Protein AF-A0A1I4D233-F1 (afdb_monomer_lite)

Structure (mmCIF, N/CA/C/O backbone):
data_AF-A0A1I4D233-F1
#
_entry.id   AF-A0A1I4D233-F1
#
loop_
_atom_site.group_PDB
_atom_site.id
_atom_site.type_symbol
_atom_site.label_atom_id
_atom_site.label_alt_id
_atom_site.label_comp_id
_atom_site.label_asym_id
_atom_site.label_entity_id
_atom_site.label_seq_id
_atom_site.pdbx_PDB_ins_code
_atom_site.Cartn_x
_atom_site.Cartn_y
_atom_site.Cartn_z
_atom_site.occupancy
_atom_site.B_iso_or_equiv
_atom_site.auth_seq_id
_atom_site.auth_comp_id
_atom_site.auth_asym_id
_atom_site.auth_atom_id
_atom_site.pdbx_PDB_model_num
ATOM 1 N N . MET A 1 1 ? -39.022 -15.052 21.290 1.00 42.31 1 MET A N 1
ATOM 2 C CA . MET A 1 1 ? -38.077 -15.105 20.156 1.00 42.31 1 MET A CA 1
ATOM 3 C C . MET A 1 1 ? -36.944 -14.157 20.502 1.00 42.31 1 MET A C 1
ATOM 5 O O . MET A 1 1 ? -37.129 -12.954 20.397 1.00 42.31 1 MET A O 1
ATOM 9 N N . ASN A 1 2 ? -35.846 -14.677 21.052 1.00 48.69 2 ASN A N 1
ATOM 10 C CA . ASN A 1 2 ? -34.728 -13.845 21.492 1.00 48.69 2 ASN A CA 1
ATOM 11 C C . ASN A 1 2 ? -33.855 -13.558 20.275 1.00 48.69 2 ASN A C 1
ATOM 13 O O . ASN A 1 2 ? -33.248 -14.475 19.724 1.00 48.69 2 ASN A O 1
ATOM 17 N N . ALA A 1 3 ? -33.859 -12.302 19.832 1.00 56.41 3 ALA A N 1
ATOM 18 C CA . ALA A 1 3 ? -32.903 -11.811 18.858 1.00 56.41 3 ALA A CA 1
ATOM 19 C C . ALA A 1 3 ? -31.503 -12.065 19.425 1.00 56.41 3 ALA A C 1
ATOM 21 O O . ALA A 1 3 ? -31.170 -11.575 20.504 1.00 56.41 3 ALA A O 1
ATOM 22 N N . LEU A 1 4 ? -30.723 -12.892 18.729 1.00 62.81 4 LEU A N 1
ATOM 23 C CA . LEU A 1 4 ? -29.298 -13.041 18.977 1.00 62.81 4 LEU A CA 1
ATOM 24 C C . LEU A 1 4 ? -28.716 -11.629 18.923 1.00 62.81 4 LEU A C 1
ATOM 26 O O . LEU A 1 4 ? -28.746 -11.003 17.863 1.00 62.81 4 LEU A O 1
ATOM 30 N N . ALA A 1 5 ? -28.280 -11.107 20.069 1.00 62.16 5 ALA A N 1
ATOM 31 C CA . ALA A 1 5 ? -27.507 -9.880 20.119 1.00 62.16 5 ALA A CA 1
ATOM 32 C C . ALA A 1 5 ? -26.313 -10.108 19.192 1.00 62.16 5 ALA A C 1
ATOM 34 O O . ALA A 1 5 ? -25.440 -10.926 19.482 1.00 62.16 5 ALA A O 1
ATOM 35 N N . CYS A 1 6 ? -26.366 -9.503 18.006 1.00 64.12 6 CYS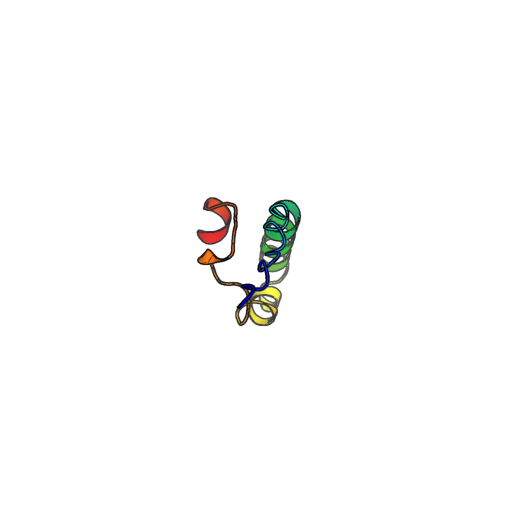 A N 1
ATOM 36 C CA . CYS A 1 6 ? -25.288 -9.594 17.048 1.00 64.12 6 CYS A CA 1
ATOM 37 C C . CYS A 1 6 ? -24.152 -8.788 17.658 1.00 64.12 6 CYS A C 1
ATOM 39 O O . CYS A 1 6 ? -24.164 -7.559 17.632 1.00 64.12 6 CYS A O 1
ATOM 41 N N . ASP A 1 7 ? -23.248 -9.506 18.313 1.00 64.81 7 ASP A N 1
ATOM 42 C CA . ASP A 1 7 ? -22.029 -8.980 18.899 1.00 64.81 7 ASP A CA 1
ATOM 43 C C . ASP A 1 7 ? -21.104 -8.610 17.731 1.00 64.81 7 ASP A C 1
ATOM 45 O O . ASP A 1 7 ? -20.199 -9.350 17.334 1.00 64.81 7 ASP A O 1
ATOM 49 N N . PHE A 1 8 ? -21.444 -7.509 17.055 1.00 66.69 8 PHE A N 1
ATOM 50 C CA . PHE A 1 8 ? -20.607 -6.922 16.027 1.00 66.69 8 PHE A CA 1
ATOM 51 C C . PHE A 1 8 ? -19.321 -6.508 16.726 1.00 66.69 8 PHE A C 1
ATOM 53 O O . PHE A 1 8 ? -19.314 -5.576 17.531 1.00 66.69 8 PHE A O 1
ATOM 60 N N . ARG A 1 9 ? -18.229 -7.226 16.437 1.00 66.19 9 ARG A N 1
ATOM 61 C CA . ARG A 1 9 ? -16.897 -6.800 16.864 1.00 66.19 9 ARG A CA 1
ATOM 62 C C . ARG A 1 9 ? -16.729 -5.338 16.463 1.00 66.19 9 ARG A C 1
ATOM 64 O O . ARG A 1 9 ? -17.003 -4.990 15.313 1.00 66.19 9 ARG A O 1
ATOM 71 N N . ALA A 1 10 ? -16.307 -4.511 17.417 1.00 67.06 10 ALA A N 1
ATOM 72 C CA . ALA A 1 10 ? -15.945 -3.131 17.137 1.00 67.06 10 ALA A CA 1
ATOM 73 C C . ALA A 1 10 ? -14.977 -3.099 15.946 1.00 67.06 10 ALA A C 1
ATOM 75 O O . ALA A 1 10 ? -14.152 -4.010 15.799 1.00 67.06 10 ALA A O 1
ATOM 76 N N . ALA A 1 11 ? -15.115 -2.082 15.092 1.00 65.50 11 ALA A N 1
ATOM 77 C CA . ALA A 1 11 ? -14.180 -1.867 13.997 1.00 65.50 11 ALA A CA 1
ATOM 78 C C . ALA A 1 11 ? -12.750 -1.927 14.550 1.00 65.50 11 ALA A C 1
ATOM 80 O O . ALA A 1 11 ? -12.474 -1.408 15.636 1.00 65.50 11 ALA A O 1
ATOM 81 N N . LEU A 1 12 ? -11.872 -2.639 13.841 1.00 72.69 12 LEU A N 1
ATOM 82 C CA . LEU A 1 12 ? -10.466 -2.693 14.218 1.00 72.69 12 LEU A CA 1
ATOM 83 C C . LEU A 1 12 ? -9.899 -1.266 14.214 1.00 72.69 12 LEU A C 1
ATOM 85 O O . LEU A 1 12 ? -10.365 -0.450 13.418 1.00 72.69 12 LEU A O 1
ATOM 89 N N . PRO A 1 13 ? -8.915 -0.964 15.078 1.00 73.88 13 PRO A N 1
ATOM 90 C CA . PRO A 1 13 ? -8.191 0.293 14.994 1.00 73.88 13 PRO A CA 1
ATOM 91 C C . PRO A 1 13 ? -7.640 0.472 13.583 1.00 73.88 13 PRO A C 1
ATOM 93 O O . PRO A 1 13 ? -7.167 -0.492 12.972 1.00 73.88 13 PRO A O 1
ATOM 96 N N . ASP A 1 14 ? -7.709 1.696 13.085 1.00 81.44 14 ASP A N 1
ATOM 97 C CA . ASP A 1 14 ? -7.244 2.015 11.747 1.00 81.44 14 ASP A CA 1
ATOM 98 C C . ASP A 1 14 ? -5.739 1.767 11.640 1.00 81.44 14 ASP A C 1
ATOM 100 O O . ASP A 1 14 ? -4.956 2.172 12.500 1.00 81.44 14 ASP A O 1
ATOM 104 N N . ALA A 1 15 ? -5.332 1.048 10.596 1.00 88.75 15 ALA A N 1
ATOM 105 C CA . ALA A 1 15 ? -3.962 0.581 10.422 1.00 88.75 15 ALA A CA 1
ATOM 106 C C . ALA A 1 15 ? -3.181 1.532 9.507 1.00 88.75 15 ALA A C 1
ATOM 108 O O . ALA A 1 15 ? -2.704 1.133 8.443 1.00 88.75 15 ALA A O 1
ATOM 109 N N . ILE A 1 16 ? -3.058 2.794 9.918 1.00 92.56 16 ILE A N 1
ATOM 110 C CA . ILE A 1 16 ? -2.410 3.854 9.129 1.00 92.56 16 ILE A CA 1
ATOM 111 C C . ILE A 1 16 ? -0.983 3.473 8.720 1.00 92.56 16 ILE A C 1
ATOM 113 O O . ILE A 1 16 ? -0.584 3.692 7.577 1.00 92.56 16 ILE A O 1
ATOM 117 N N . GLU A 1 17 ? -0.223 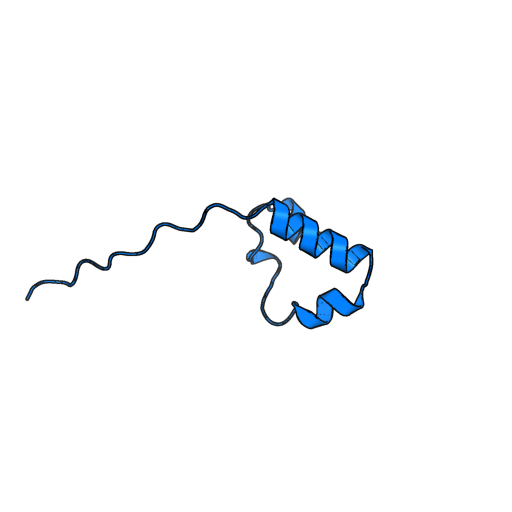2.822 9.599 1.00 93.75 17 GLU A N 1
ATOM 118 C CA . GLU A 1 17 ? 1.122 2.335 9.288 1.00 93.75 17 GLU A CA 1
ATOM 119 C C . GLU A 1 17 ? 1.114 1.250 8.201 1.00 93.75 17 GLU A C 1
ATOM 121 O O . GLU A 1 17 ? 2.038 1.178 7.389 1.00 93.75 17 GLU A O 1
ATOM 126 N N . ALA A 1 18 ? 0.073 0.415 8.149 1.00 92.44 18 ALA A N 1
ATOM 127 C CA . ALA A 1 18 ? -0.074 -0.590 7.101 1.00 92.44 18 ALA A CA 1
ATOM 128 C C . ALA A 1 18 ? -0.416 0.056 5.749 1.00 92.44 18 ALA A C 1
ATOM 130 O O . ALA A 1 18 ? 0.113 -0.369 4.723 1.00 92.44 18 ALA A O 1
ATOM 131 N N . GLU A 1 19 ? -1.240 1.107 5.745 1.00 94.44 19 GLU A N 1
ATOM 132 C CA . GLU A 1 19 ? -1.541 1.895 4.543 1.00 94.44 19 GLU A CA 1
ATOM 133 C C . GLU A 1 19 ? -0.278 2.561 3.983 1.00 94.44 19 GLU A C 1
ATOM 135 O O . GLU A 1 19 ? 0.017 2.445 2.793 1.00 94.44 19 GLU A O 1
ATOM 140 N N . GLN A 1 20 ? 0.524 3.183 4.850 1.00 95.44 20 GLN A N 1
ATOM 141 C CA . GLN A 1 20 ? 1.802 3.787 4.469 1.00 95.44 20 GLN A CA 1
ATOM 142 C C . GLN A 1 20 ? 2.800 2.748 3.949 1.00 95.44 20 GLN A C 1
ATOM 144 O O . GLN A 1 20 ? 3.477 2.992 2.950 1.00 95.44 20 GLN A O 1
ATOM 149 N N . ALA A 1 21 ? 2.883 1.578 4.590 1.00 95.19 21 ALA A N 1
ATOM 150 C CA . ALA A 1 21 ? 3.740 0.488 4.133 1.00 95.19 21 ALA A CA 1
ATOM 151 C C . ALA A 1 21 ? 3.309 -0.037 2.757 1.00 95.19 21 ALA A C 1
ATOM 153 O O . ALA A 1 21 ? 4.163 -0.308 1.912 1.00 95.19 21 ALA A O 1
ATOM 154 N N . LEU A 1 22 ? 2.000 -0.140 2.509 1.00 93.88 22 LEU A N 1
ATOM 155 C CA . LEU A 1 22 ? 1.465 -0.546 1.214 1.00 93.88 22 LEU A CA 1
ATOM 156 C C . LEU A 1 22 ? 1.825 0.462 0.119 1.00 93.88 22 LEU A C 1
ATOM 158 O O . LEU A 1 22 ? 2.377 0.081 -0.913 1.00 93.88 22 LEU A O 1
ATOM 162 N N . LEU A 1 23 ? 1.545 1.745 0.351 1.00 95.38 23 LEU A N 1
ATOM 163 C CA . LEU A 1 23 ? 1.867 2.809 -0.599 1.00 95.38 23 LEU A CA 1
ATOM 164 C C . LEU A 1 23 ? 3.378 2.892 -0.848 1.00 95.38 23 LEU A C 1
ATOM 166 O O . LEU A 1 23 ? 3.817 2.974 -1.994 1.00 95.38 23 LEU A O 1
ATOM 170 N N . GLY A 1 24 ? 4.186 2.777 0.207 1.00 95.94 24 GLY A N 1
ATOM 171 C CA . GLY A 1 24 ? 5.641 2.703 0.103 1.00 95.94 24 GLY A CA 1
ATOM 172 C C . GLY A 1 24 ? 6.110 1.508 -0.731 1.00 95.94 24 GLY A C 1
ATOM 173 O O . GLY A 1 24 ? 6.996 1.657 -1.573 1.00 95.94 24 GLY A O 1
ATOM 174 N N . ALA A 1 25 ? 5.487 0.338 -0.563 1.00 96.25 25 ALA A N 1
ATOM 175 C CA . ALA A 1 25 ? 5.794 -0.845 -1.361 1.00 96.25 25 ALA A CA 1
ATOM 176 C C . ALA A 1 25 ? 5.467 -0.642 -2.848 1.00 96.25 25 ALA A C 1
ATOM 178 O O . ALA A 1 25 ? 6.260 -1.055 -3.690 1.00 96.25 25 ALA A O 1
ATOM 179 N N . ILE A 1 26 ? 4.358 0.032 -3.175 1.00 95.19 26 ILE A N 1
ATOM 180 C CA . ILE A 1 26 ? 3.985 0.364 -4.561 1.00 95.19 26 ILE A CA 1
ATOM 181 C C . ILE A 1 26 ? 4.980 1.358 -5.179 1.00 95.19 26 ILE A C 1
ATOM 183 O O . ILE A 1 26 ? 5.368 1.191 -6.334 1.00 95.19 26 ILE A O 1
ATOM 187 N N . ILE A 1 27 ? 5.443 2.353 -4.414 1.00 96.06 27 ILE A N 1
ATOM 188 C CA . ILE A 1 27 ? 6.456 3.320 -4.872 1.00 96.06 27 ILE A CA 1
ATOM 189 C C . ILE A 1 27 ? 7.791 2.623 -5.174 1.00 96.06 27 ILE A C 1
ATOM 191 O O . ILE A 1 27 ? 8.447 2.951 -6.161 1.00 96.06 27 ILE A O 1
ATOM 195 N N . VAL A 1 28 ? 8.203 1.659 -4.343 1.00 97.69 28 VAL A N 1
ATOM 196 C CA . VAL A 1 28 ? 9.448 0.897 -4.547 1.00 97.69 28 VAL A CA 1
ATOM 197 C C . VAL A 1 28 ? 9.302 -0.149 -5.660 1.00 97.69 28 VAL A C 1
ATOM 199 O O . VAL A 1 28 ? 10.252 -0.390 -6.403 1.00 97.69 28 VAL A O 1
ATOM 202 N N . ASN A 1 29 ? 8.130 -0.776 -5.779 1.00 96.25 29 ASN A N 1
ATOM 203 C CA . ASN A 1 29 ? 7.834 -1.815 -6.757 1.00 96.25 29 ASN A CA 1
ATOM 204 C C . ASN A 1 29 ? 6.399 -1.684 -7.292 1.00 96.25 29 ASN A C 1
ATOM 206 O O . ASN A 1 29 ? 5.439 -2.113 -6.649 1.00 96.25 29 ASN A O 1
ATOM 210 N N . ALA A 1 30 ? 6.268 -1.189 -8.522 1.00 92.75 30 ALA A N 1
ATOM 211 C CA . ALA A 1 30 ? 4.974 -0.997 -9.172 1.00 92.75 30 ALA A CA 1
ATOM 212 C C . ALA A 1 30 ? 4.156 -2.297 -9.331 1.00 92.75 30 ALA A C 1
ATOM 214 O O . ALA A 1 30 ? 2.925 -2.246 -9.324 1.00 92.75 30 ALA A O 1
ATOM 215 N N . ASP A 1 31 ? 4.798 -3.470 -9.402 1.00 95.12 31 ASP A N 1
ATOM 216 C CA . ASP A 1 31 ? 4.091 -4.754 -9.519 1.00 95.12 31 ASP A CA 1
ATOM 217 C C . ASP A 1 31 ? 3.319 -5.128 -8.243 1.00 95.12 31 ASP A C 1
ATOM 219 O O . ASP A 1 31 ? 2.363 -5.910 -8.289 1.00 95.12 31 ASP A O 1
ATOM 223 N N . ALA A 1 32 ? 3.677 -4.531 -7.098 1.00 92.50 32 ALA A N 1
ATOM 224 C CA . ALA A 1 32 ? 2.958 -4.724 -5.842 1.00 92.50 32 ALA A CA 1
ATOM 225 C C . ALA A 1 32 ? 1.489 -4.286 -5.955 1.00 92.50 32 ALA A C 1
ATOM 227 O O . ALA A 1 32 ? 0.621 -4.917 -5.352 1.00 92.50 32 ALA A O 1
ATOM 228 N N . HIS A 1 33 ? 1.192 -3.279 -6.787 1.00 92.75 33 HIS A N 1
ATOM 229 C CA . HIS A 1 33 ? -0.175 -2.818 -7.031 1.00 92.75 33 HIS A CA 1
ATOM 230 C C . HIS A 1 33 ? -1.072 -3.949 -7.554 1.00 92.75 33 HIS A C 1
ATOM 232 O O . HIS A 1 33 ? -2.170 -4.163 -7.042 1.00 92.75 33 HIS A O 1
ATOM 238 N N . TRP A 1 34 ? -0.600 -4.742 -8.52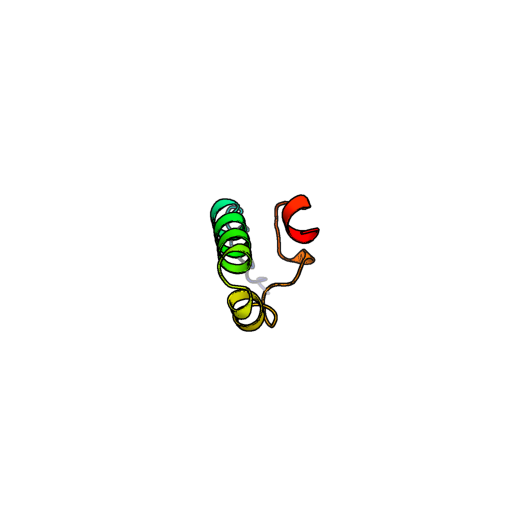0 1.00 93.88 34 TRP A N 1
ATOM 239 C CA . TRP A 1 34 ? -1.395 -5.827 -9.108 1.00 93.88 34 TRP A CA 1
ATOM 240 C C . TRP A 1 34 ? -1.728 -6.937 -8.113 1.00 93.88 34 TRP A C 1
ATOM 242 O O . TRP A 1 34 ? -2.771 -7.577 -8.230 1.00 93.88 34 TRP A O 1
ATOM 252 N N . SER A 1 35 ? -0.879 -7.124 -7.103 1.00 90.12 35 SER A N 1
ATOM 253 C CA . SER A 1 35 ? -1.107 -8.102 -6.037 1.00 90.12 35 SER A CA 1
ATOM 254 C C . SER A 1 35 ? -2.245 -7.698 -5.097 1.00 90.12 35 SER A C 1
ATOM 256 O O . SER A 1 35 ? -2.826 -8.565 -4.453 1.00 90.12 35 SER A O 1
ATOM 258 N N . VAL A 1 36 ? -2.577 -6.403 -5.012 1.00 88.06 36 VAL A N 1
ATOM 259 C CA . VAL A 1 36 ? -3.568 -5.873 -4.057 1.00 88.06 36 VAL A CA 1
ATOM 260 C C . VAL A 1 36 ? -4.800 -5.246 -4.709 1.00 88.06 36 VAL A C 1
ATOM 262 O O . VAL A 1 36 ? -5.837 -5.140 -4.054 1.00 88.06 36 VAL A O 1
ATOM 265 N N . ALA A 1 37 ? -4.733 -4.881 -5.992 1.00 88.69 37 ALA A N 1
ATOM 266 C CA . ALA A 1 37 ? -5.780 -4.139 -6.702 1.00 88.69 37 ALA A CA 1
ATOM 267 C C . ALA A 1 37 ? -7.152 -4.842 -6.716 1.00 88.69 37 ALA A C 1
ATOM 269 O O . ALA A 1 37 ? -8.186 -4.187 -6.829 1.00 88.69 37 ALA A O 1
ATOM 270 N N . GLY A 1 38 ? -7.182 -6.172 -6.570 1.00 88.94 38 GLY A N 1
ATOM 271 C CA . GLY A 1 38 ? -8.425 -6.946 -6.471 1.00 88.94 38 GLY A CA 1
ATOM 272 C C . GLY A 1 38 ? -9.167 -6.798 -5.135 1.00 88.94 38 GLY A C 1
ATOM 273 O O . GLY A 1 38 ? -10.360 -7.088 -5.068 1.00 88.94 38 GLY A O 1
ATOM 274 N N . PHE A 1 39 ? -8.487 -6.347 -4.078 1.00 86.44 39 PHE A N 1
ATOM 275 C CA . PHE A 1 39 ? -9.006 -6.343 -2.702 1.00 86.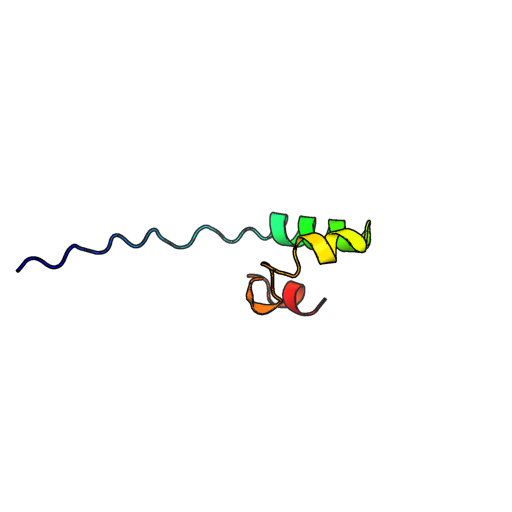44 39 PHE A CA 1
ATOM 276 C C . PHE A 1 39 ? -8.978 -4.950 -2.065 1.00 86.44 39 PHE A C 1
ATOM 278 O O . PHE A 1 39 ? -9.812 -4.635 -1.213 1.00 86.44 39 PHE A O 1
ATOM 285 N N . HIS A 1 40 ? -8.031 -4.104 -2.469 1.00 86.00 40 HIS A N 1
ATOM 286 C CA . HIS A 1 40 ? -7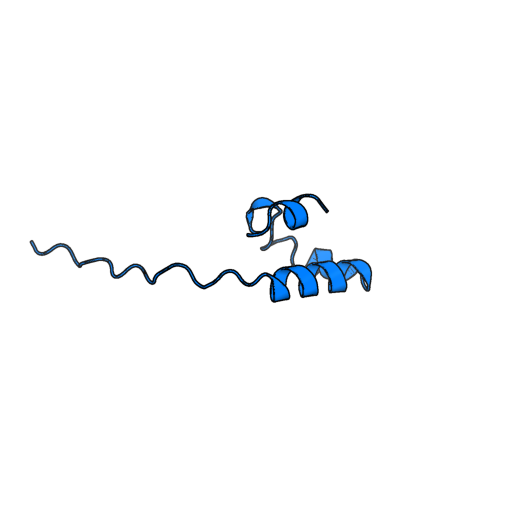.777 -2.809 -1.856 1.00 86.00 40 HIS A CA 1
ATOM 287 C C . HIS A 1 40 ? -8.078 -1.682 -2.849 1.00 86.00 40 HIS A C 1
ATOM 289 O O . HIS A 1 40 ? -7.309 -1.417 -3.768 1.00 86.00 40 HIS A O 1
ATOM 295 N N . ARG A 1 41 ? -9.253 -1.059 -2.691 1.00 89.06 41 ARG A N 1
ATOM 296 C CA . ARG A 1 41 ? -9.693 0.100 -3.480 1.00 89.06 41 ARG A CA 1
ATOM 297 C C . ARG A 1 41 ? -9.398 1.381 -2.712 1.00 89.06 41 ARG A C 1
ATOM 299 O O . ARG A 1 41 ? -9.330 1.350 -1.491 1.00 89.06 41 ARG A O 1
ATOM 306 N N . ALA A 1 42 ? -9.359 2.514 -3.411 1.00 89.56 42 ALA A N 1
ATOM 307 C CA . ALA A 1 42 ? -9.174 3.836 -2.806 1.00 89.56 42 ALA A CA 1
ATOM 308 C C . ALA A 1 42 ? -10.129 4.128 -1.627 1.00 89.56 42 ALA A C 1
ATOM 310 O O . ALA A 1 42 ? -9.742 4.791 -0.674 1.00 89.56 42 ALA A O 1
ATOM 311 N N . GLN A 1 43 ? -11.361 3.596 -1.646 1.00 91.19 43 GLN A N 1
ATOM 312 C CA . GLN A 1 43 ? -12.324 3.785 -0.547 1.00 91.19 43 GLN A CA 1
ATOM 313 C C . GLN A 1 43 ? -12.027 2.943 0.706 1.00 91.19 43 GLN A C 1
ATOM 315 O O . GLN A 1 43 ? -12.750 3.057 1.690 1.00 91.19 43 GLN A O 1
ATOM 320 N N . HIS A 1 44 ? -11.054 2.030 0.647 1.00 90.62 44 HIS A N 1
ATOM 321 C CA . HIS A 1 44 ? -10.697 1.148 1.759 1.00 90.62 44 HIS A CA 1
ATOM 322 C C . HIS A 1 44 ? -9.586 1.735 2.647 1.00 90.62 44 HIS A C 1
ATOM 324 O O . HIS A 1 44 ? -9.279 1.129 3.669 1.00 90.62 44 HIS A O 1
ATOM 330 N N . PHE A 1 45 ? -8.999 2.876 2.273 1.00 92.06 45 PHE A N 1
ATOM 331 C CA . PHE A 1 45 ? -8.090 3.628 3.137 1.00 92.06 45 PHE A CA 1
ATOM 332 C C . PHE A 1 45 ? -8.883 4.382 4.205 1.00 92.06 45 PHE A C 1
ATOM 334 O O . PHE A 1 45 ? -9.915 4.987 3.903 1.00 92.06 45 PHE A O 1
ATOM 341 N N . HIS A 1 46 ? -8.394 4.357 5.441 1.00 92.94 46 HIS A N 1
ATOM 342 C CA . HIS A 1 46 ? -8.908 5.200 6.508 1.00 92.94 46 HIS A CA 1
ATOM 343 C C . HIS A 1 46 ? -8.485 6.655 6.306 1.00 92.94 46 HIS A C 1
ATOM 345 O O . HIS A 1 46 ? -9.312 7.563 6.394 1.00 92.94 46 HIS A O 1
ATOM 351 N N . GLU A 1 47 ? -7.204 6.888 6.013 1.00 93.38 47 GLU A N 1
ATOM 352 C CA . GLU A 1 47 ? -6.713 8.230 5.721 1.00 93.38 47 GLU A CA 1
ATOM 353 C C . GLU A 1 47 ? -7.086 8.615 4.285 1.00 93.38 47 GLU A C 1
ATOM 355 O O . GLU A 1 47 ? -6.639 8.009 3.308 1.00 93.38 47 GLU A O 1
ATOM 360 N N . LEU A 1 48 ? -7.911 9.655 4.145 1.00 92.81 48 LEU A N 1
ATOM 361 C CA . LEU A 1 48 ? -8.456 10.074 2.854 1.00 92.81 48 LEU A CA 1
ATOM 362 C C . LEU A 1 48 ? -7.355 10.478 1.874 1.00 92.81 48 LEU A C 1
ATOM 364 O O . LEU A 1 48 ? -7.501 10.244 0.674 1.00 92.81 48 LEU A O 1
ATOM 368 N N . LEU A 1 49 ? -6.252 11.049 2.372 1.00 94.69 49 LEU A N 1
ATOM 369 C 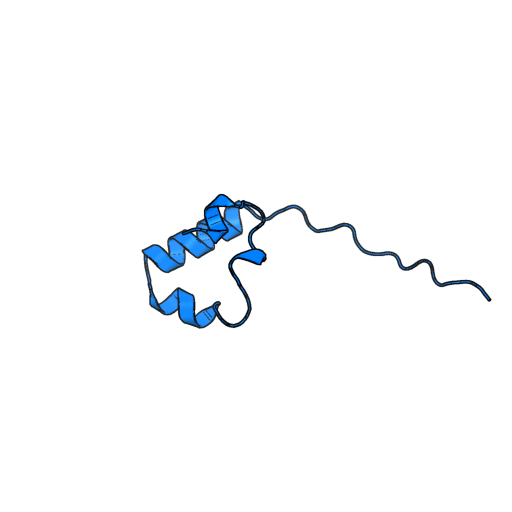CA . LEU A 1 49 ? -5.109 11.395 1.532 1.00 94.69 49 LEU A CA 1
ATOM 370 C C . LEU A 1 49 ? -4.544 10.161 0.817 1.00 94.69 49 LEU A C 1
ATOM 372 O O . LEU A 1 49 ? -4.254 10.235 -0.377 1.00 94.69 49 LEU A O 1
ATOM 376 N N . HIS A 1 50 ? -4.436 9.025 1.508 1.00 94.88 50 HIS A N 1
ATOM 377 C CA . HIS A 1 50 ? -3.872 7.797 0.947 1.00 94.88 50 HIS A CA 1
ATOM 378 C C . HIS A 1 50 ? -4.680 7.267 -0.242 1.00 94.88 50 HIS A C 1
ATOM 380 O O . HIS A 1 50 ? -4.098 6.785 -1.207 1.00 94.88 50 HIS A O 1
ATOM 386 N N . GLY A 1 51 ? -6.007 7.426 -0.225 1.00 90.56 51 GLY A N 1
ATOM 387 C CA . GLY A 1 51 ? -6.879 7.030 -1.335 1.00 90.56 51 GLY A CA 1
ATOM 388 C C . GLY A 1 51 ? -6.804 7.931 -2.577 1.00 90.56 51 GLY A C 1
ATOM 389 O O . GLY A 1 51 ? -7.449 7.620 -3.579 1.00 90.56 51 GLY A O 1
ATOM 390 N N . THR A 1 52 ? -6.065 9.045 -2.525 1.00 92.00 52 THR A N 1
ATOM 391 C CA . THR A 1 52 ? -5.901 9.985 -3.655 1.00 92.00 52 THR A CA 1
ATOM 392 C C . THR A 1 52 ? -4.544 9.901 -4.356 1.00 92.00 52 THR A C 1
ATOM 394 O O . THR A 1 52 ? -4.364 10.567 -5.377 1.00 92.00 52 THR A O 1
ATOM 397 N N . LEU A 1 53 ? -3.612 9.117 -3.805 1.00 86.81 53 LEU A N 1
ATOM 398 C CA . LEU A 1 53 ? -2.273 8.877 -4.352 1.00 86.81 53 LEU A CA 1
ATOM 399 C C . LEU A 1 53 ? -2.312 7.830 -5.471 1.00 86.81 53 LEU A C 1
ATOM 401 O O . LEU A 1 53 ? -1.569 8.029 -6.458 1.00 86.81 53 LEU A O 1
#

pLDDT: mean 84.9, std 13.73, range [42.31, 97.69]

Foldseek 3Di:
DDDDPPPPPDDDPAPVVVLVVQVVCCVVPVVSCVVCVVPDALVNHPPNVSSVD

Secondary structure (DSSP, 8-state):
--------PPPPPP-HHHHHHHHHHHHH-THHHHHHTTT--GGG-SSTTGGG-

Organism: NCBI:txid335020

Radius of gyration: 15.79 Å; chains: 1; bounding box: 48×26×31 Å

Sequence (53 aa):
MNALACDFRAALPDAIEAEQALLGAIIVNADAHWSVAGFHRAQHFHELLHGTL

InterPro domains:
  IPR007693 DNA helicase, DnaB-like, N-terminal [PF00772] (12-52)
  IPR016136 DNA helicase DnaB, N-terminal/DNA primase DnaG, C-terminal [G3DSA:1.10.860.10] (9-53)
  IPR036185 DNA helicase, DnaB-like, N-terminal domain superfamily [SSF48024] (12-52)